Protein AF-A0A920SFT3-F1 (afdb_monomer_lite)

Secondary structure (DSSP, 8-state):
-EE--TTS-HHHHHHHHHHHHHHT--EEE-SSS-EEE-GGGHHHHHHHHHHHHHHH--SPP--TTHHHHHHHHHHHHHHHHHH-TT-HHHHHHHHHHHHHHHTSPPSTT--HHHHHHHHHHH--

Structure (mmCIF, N/CA/C/O backbone):
data_AF-A0A920SFT3-F1
#
_entry.id   AF-A0A920SFT3-F1
#
loop_
_atom_site.group_PDB
_atom_site.id
_atom_site.type_symbol
_atom_site.label_atom_id
_atom_site.label_alt_id
_atom_site.label_comp_id
_atom_site.label_asym_id
_atom_site.label_entity_id
_atom_site.label_seq_id
_atom_site.pdbx_PDB_ins_code
_atom_site.Cartn_x
_atom_site.Cartn_y
_atom_site.Cartn_z
_atom_site.occupancy
_atom_site.B_iso_or_equiv
_atom_site.auth_seq_id
_atom_site.auth_comp_id
_atom_site.auth_asym_id
_atom_site.auth_atom_id
_atom_site.pdbx_PDB_model_num
ATOM 1 N N . MET A 1 1 ? -17.797 4.069 11.453 1.00 92.50 1 MET A N 1
ATOM 2 C CA . MET A 1 1 ? -16.981 4.094 10.228 1.00 92.50 1 MET A CA 1
ATOM 3 C C . MET A 1 1 ? -16.847 2.663 9.748 1.00 92.50 1 MET A C 1
ATOM 5 O O . MET A 1 1 ? -16.928 1.772 10.589 1.00 92.50 1 MET A O 1
ATOM 9 N N . ALA A 1 2 ? -16.737 2.457 8.441 1.00 93.31 2 ALA A N 1
ATOM 10 C CA . ALA A 1 2 ? -16.520 1.146 7.841 1.00 93.31 2 ALA A CA 1
ATOM 11 C C . ALA A 1 2 ? -15.250 1.223 6.991 1.00 93.31 2 ALA A C 1
ATOM 13 O O . ALA A 1 2 ? -15.057 2.225 6.297 1.00 93.31 2 ALA A O 1
ATOM 14 N N . TYR A 1 3 ? -14.401 0.207 7.095 1.00 91.81 3 TYR A N 1
ATOM 15 C CA . TYR A 1 3 ? -13.179 0.067 6.314 1.00 91.81 3 TYR A CA 1
ATOM 16 C C . TYR A 1 3 ? -13.306 -1.162 5.426 1.00 91.81 3 TYR A C 1
ATOM 18 O O . TYR A 1 3 ? -13.554 -2.262 5.926 1.00 91.81 3 TYR A O 1
ATOM 26 N N . GLU A 1 4 ? -13.122 -0.950 4.128 1.00 89.94 4 GLU A N 1
ATOM 27 C CA . GLU A 1 4 ? -13.110 -2.015 3.134 1.00 89.94 4 GLU A CA 1
ATOM 28 C C . GLU A 1 4 ? -11.844 -2.857 3.330 1.00 89.94 4 GLU A C 1
ATOM 30 O O . GLU A 1 4 ? -10.720 -2.365 3.216 1.00 89.94 4 GLU A O 1
ATOM 35 N N . VAL A 1 5 ? -12.040 -4.121 3.705 1.00 85.19 5 VAL A N 1
ATOM 36 C CA . VAL A 1 5 ? -10.974 -5.113 3.948 1.00 85.19 5 VAL A CA 1
ATOM 37 C C . VAL A 1 5 ? -11.309 -6.455 3.286 1.00 85.19 5 VAL A C 1
ATOM 39 O O . VAL A 1 5 ? -10.806 -7.513 3.671 1.00 85.19 5 VAL A O 1
ATOM 42 N N . ASP A 1 6 ? -12.150 -6.405 2.255 1.00 71.94 6 ASP A N 1
ATOM 43 C CA . ASP A 1 6 ? -12.576 -7.518 1.400 1.00 71.94 6 ASP A CA 1
ATOM 44 C C . ASP A 1 6 ? -11.394 -8.246 0.733 1.00 71.94 6 ASP A C 1
ATOM 46 O O . ASP A 1 6 ? -11.448 -9.447 0.453 1.00 71.94 6 ASP A O 1
ATOM 50 N N . GLY A 1 7 ? -10.287 -7.533 0.538 1.00 72.81 7 GLY A N 1
ATOM 51 C CA . GLY A 1 7 ? -9.036 -8.086 0.058 1.00 72.81 7 GLY A CA 1
ATOM 52 C C . GLY A 1 7 ? -8.374 -9.045 1.044 1.00 72.81 7 GLY A C 1
ATOM 53 O O . GLY A 1 7 ? -7.663 -9.932 0.588 1.00 72.81 7 GLY A O 1
ATOM 54 N N . TRP A 1 8 ? -8.567 -8.916 2.357 1.00 85.56 8 TRP A N 1
ATOM 55 C CA . TRP A 1 8 ? -7.786 -9.652 3.355 1.00 85.56 8 TRP A CA 1
ATOM 56 C C . TRP A 1 8 ? -8.106 -11.147 3.403 1.00 85.56 8 TRP A C 1
ATOM 58 O O . TRP A 1 8 ? -9.245 -11.589 3.261 1.00 85.56 8 TRP A O 1
ATOM 68 N N . ALA A 1 9 ? -7.075 -11.956 3.638 1.00 85.00 9 ALA A N 1
ATOM 69 C CA . ALA A 1 9 ? -7.255 -13.369 3.923 1.00 85.00 9 ALA A CA 1
ATOM 70 C C . ALA A 1 9 ? -7.817 -13.558 5.347 1.00 85.00 9 ALA A C 1
ATOM 72 O O . ALA A 1 9 ? -7.692 -12.692 6.213 1.00 85.00 9 ALA A O 1
ATOM 73 N N . ALA A 1 10 ? -8.459 -14.700 5.605 1.00 86.12 10 ALA A N 1
ATOM 74 C CA . ALA A 1 10 ? -9.132 -14.945 6.885 1.00 86.12 10 ALA A CA 1
ATOM 75 C C . ALA A 1 10 ? -8.177 -14.892 8.097 1.00 86.12 10 ALA A C 1
ATOM 77 O O . ALA A 1 10 ? -8.575 -14.514 9.200 1.00 86.12 10 ALA A O 1
ATOM 78 N N . ASP A 1 11 ? -6.918 -15.272 7.899 1.00 89.19 11 ASP A N 1
ATOM 79 C CA . ASP A 1 11 ? -5.844 -15.176 8.883 1.00 89.19 11 ASP A CA 1
ATOM 80 C C . ASP A 1 11 ? -5.408 -13.729 9.143 1.00 89.19 11 ASP A C 1
ATOM 82 O O . ASP A 1 11 ? -5.188 -13.381 10.301 1.00 89.19 11 ASP A O 1
ATOM 86 N N . GLU A 1 12 ? -5.369 -12.865 8.125 1.00 89.19 12 GLU A N 1
ATOM 87 C CA . GLU A 1 12 ? -5.121 -11.425 8.301 1.00 89.19 12 GLU A CA 1
ATOM 88 C C . GLU A 1 12 ? -6.264 -10.740 9.057 1.00 89.19 12 GLU A C 1
ATOM 90 O O . GLU A 1 12 ? -6.005 -10.036 10.031 1.00 89.19 12 GLU A O 1
ATOM 95 N N . GLN A 1 13 ? -7.525 -11.008 8.690 1.00 91.56 13 GLN A N 1
ATOM 96 C CA . GLN A 1 13 ? -8.689 -10.488 9.426 1.00 91.56 13 GLN A CA 1
ATOM 97 C C . GLN A 1 13 ? -8.670 -10.934 10.891 1.00 91.56 13 GLN A C 1
ATOM 99 O O . GLN A 1 13 ? -8.921 -10.134 11.792 1.00 91.56 13 GLN A O 1
ATOM 104 N N . SER A 1 14 ? -8.315 -12.197 11.141 1.00 92.75 14 SER A N 1
ATOM 105 C CA . SER A 1 14 ? -8.178 -12.728 12.500 1.00 92.75 14 SER A CA 1
ATOM 106 C C . SER A 1 14 ? -7.034 -12.051 13.263 1.00 92.75 14 SER A C 1
ATOM 108 O O . SER A 1 14 ? -7.220 -11.631 14.403 1.00 92.75 14 SER A O 1
ATOM 110 N N . ALA A 1 15 ? -5.866 -11.887 12.637 1.00 93.31 15 ALA A N 1
ATOM 111 C CA . ALA A 1 15 ? -4.709 -11.244 13.256 1.00 93.31 15 ALA A CA 1
ATOM 112 C C . ALA A 1 15 ? -4.966 -9.764 13.579 1.00 93.31 15 ALA A C 1
ATOM 114 O O . ALA A 1 15 ? -4.561 -9.278 1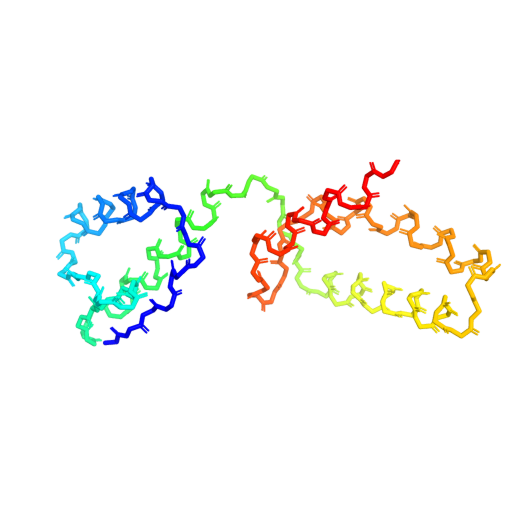4.639 1.00 93.31 15 ALA A O 1
ATOM 115 N N . PHE A 1 16 ? -5.665 -9.048 12.699 1.00 94.94 16 PHE A N 1
ATOM 116 C CA . PHE A 1 16 ? -6.040 -7.662 12.941 1.00 94.94 16 PHE A CA 1
ATOM 117 C C . PHE A 1 16 ? -7.137 -7.532 14.000 1.00 94.94 16 PHE A C 1
ATOM 119 O O . PHE A 1 16 ? -7.044 -6.679 14.882 1.00 94.94 16 PHE A O 1
ATOM 126 N N . SER A 1 17 ? -8.130 -8.424 13.988 1.00 95.38 17 SER A N 1
ATOM 127 C CA . SER A 1 17 ? -9.127 -8.533 15.058 1.00 95.38 17 SER A CA 1
ATOM 128 C C . SER A 1 17 ? -8.447 -8.710 16.421 1.00 95.38 17 SER A C 1
ATOM 130 O O . SER A 1 17 ? -8.739 -7.976 17.366 1.00 95.38 17 SER A O 1
ATOM 132 N N . ASP A 1 18 ? -7.475 -9.619 16.530 1.00 96.19 18 ASP A N 1
ATOM 133 C CA . ASP A 1 18 ? -6.701 -9.829 17.760 1.00 96.19 18 ASP A CA 1
ATOM 134 C C . ASP A 1 18 ? -5.923 -8.571 18.191 1.00 96.19 18 ASP A C 1
ATOM 136 O O . ASP A 1 18 ? -5.838 -8.257 19.387 1.00 96.19 18 ASP A O 1
ATOM 140 N N . LEU A 1 19 ? -5.380 -7.813 17.232 1.00 95.31 19 LEU A N 1
ATOM 141 C CA . LEU A 1 19 ? -4.743 -6.522 17.494 1.00 95.31 19 LEU A CA 1
ATOM 142 C C . LEU A 1 19 ? -5.744 -5.517 18.082 1.00 95.31 19 LEU A C 1
ATOM 144 O O . LEU A 1 19 ? -5.453 -4.926 19.124 1.00 95.31 19 LEU A O 1
ATOM 148 N N . LEU A 1 20 ? -6.919 -5.354 17.473 1.00 96.75 20 LEU A N 1
ATOM 149 C CA . LEU A 1 20 ? -7.957 -4.435 17.949 1.00 96.75 20 LEU A CA 1
ATOM 150 C C . LEU A 1 20 ? -8.496 -4.834 19.327 1.00 96.75 20 LEU A C 1
ATOM 152 O O . LEU A 1 20 ? -8.673 -3.969 20.188 1.00 96.75 20 LEU A O 1
ATOM 156 N N . VAL A 1 21 ? -8.671 -6.135 19.589 1.00 97.19 21 VAL A N 1
ATOM 157 C CA . VAL A 1 21 ? -9.020 -6.649 20.925 1.00 97.19 21 VAL A CA 1
ATOM 158 C C . VAL A 1 21 ? -7.974 -6.224 21.955 1.00 97.19 21 VAL A C 1
ATOM 160 O O . VAL A 1 21 ? -8.327 -5.728 23.025 1.00 97.19 21 VAL A O 1
ATOM 163 N N . ARG A 1 22 ? -6.681 -6.372 21.644 1.00 96.38 22 ARG A N 1
ATOM 164 C CA . ARG A 1 22 ? -5.586 -5.971 22.543 1.00 96.38 22 ARG A CA 1
ATOM 165 C C . ARG A 1 22 ? -5.536 -4.460 22.776 1.00 96.38 22 ARG A C 1
ATOM 167 O O . ARG A 1 22 ? -5.166 -4.036 23.868 1.00 96.38 22 ARG A O 1
ATOM 174 N N . LEU A 1 23 ? -5.903 -3.667 21.773 1.00 96.06 23 LEU A N 1
ATOM 175 C CA . LEU A 1 23 ? -6.014 -2.210 21.871 1.00 96.06 23 LEU A CA 1
ATOM 176 C C . LEU A 1 23 ? -7.306 -1.755 22.573 1.00 96.06 23 LEU A C 1
ATOM 178 O O . LEU A 1 23 ? -7.438 -0.579 22.901 1.00 96.06 23 LEU A O 1
ATOM 182 N N . GLY A 1 24 ? -8.237 -2.673 22.850 1.00 96.50 24 GLY A N 1
ATOM 183 C CA . GLY A 1 24 ? -9.516 -2.368 23.487 1.00 96.50 24 GLY A CA 1
ATOM 184 C C . GLY A 1 24 ? -10.505 -1.655 22.564 1.00 96.50 24 GLY A C 1
ATOM 185 O O . GLY A 1 24 ? -11.416 -0.996 23.061 1.00 96.50 24 GLY A O 1
ATOM 186 N N . VAL A 1 25 ? -10.332 -1.782 21.247 1.00 97.19 25 VAL A N 1
ATOM 187 C CA . VAL A 1 25 ? -11.153 -1.120 20.230 1.00 97.19 25 VAL A CA 1
ATOM 188 C C . VAL A 1 25 ? -12.370 -1.991 19.886 1.00 97.19 25 VAL A C 1
ATOM 190 O O . VAL A 1 25 ? -12.201 -3.102 19.368 1.00 97.19 25 VAL A O 1
ATOM 193 N N . PRO A 1 26 ? -13.607 -1.529 20.153 1.00 96.25 26 PRO A N 1
ATOM 194 C CA . PRO A 1 26 ? -14.816 -2.235 19.746 1.00 96.25 26 PRO A CA 1
ATOM 195 C C . PRO A 1 26 ? -14.953 -2.253 18.221 1.00 96.25 26 PRO A C 1
ATOM 197 O O . PRO A 1 26 ? -14.980 -1.197 17.588 1.00 96.25 26 PRO A O 1
ATOM 200 N N . HIS A 1 27 ? -15.100 -3.444 17.653 1.00 96.75 27 HIS A N 1
ATOM 201 C CA . HIS A 1 27 ? -15.221 -3.648 16.214 1.00 96.75 27 HIS A CA 1
ATOM 202 C C . HIS A 1 27 ? -16.096 -4.866 15.903 1.00 96.75 27 HIS A C 1
ATOM 204 O O . HIS A 1 27 ? -16.310 -5.724 16.764 1.00 96.75 27 HIS A O 1
ATOM 210 N N . GLU A 1 28 ? -16.579 -4.940 14.670 1.00 95.31 28 GLU A N 1
ATOM 211 C CA . GLU A 1 28 ? -17.205 -6.122 14.081 1.00 95.31 28 GLU A CA 1
ATOM 212 C C . GLU A 1 28 ? -16.918 -6.167 12.577 1.00 95.31 28 GLU A C 1
ATOM 214 O O . GLU A 1 28 ? -16.613 -5.137 11.982 1.00 95.31 28 GLU A O 1
ATOM 219 N N . PHE A 1 29 ? -17.015 -7.351 11.974 1.00 93.19 29 PHE A N 1
ATOM 220 C CA . PHE A 1 29 ? -17.083 -7.480 10.520 1.00 93.19 29 PHE A CA 1
ATOM 221 C C . PHE A 1 29 ? -18.546 -7.616 10.120 1.00 93.19 29 PHE A C 1
ATOM 223 O O . PHE A 1 29 ? -19.280 -8.405 10.728 1.00 93.19 29 PHE A O 1
ATOM 230 N N . ASP A 1 30 ? -18.982 -6.845 9.132 1.00 92.94 30 ASP A N 1
ATOM 231 C CA . ASP A 1 30 ? -20.348 -6.939 8.634 1.00 92.94 30 ASP A CA 1
ATOM 232 C C . ASP A 1 30 ? -20.534 -8.099 7.636 1.00 92.94 30 ASP A C 1
ATOM 234 O O . ASP A 1 30 ? -19.688 -8.981 7.483 1.00 92.94 30 ASP A O 1
ATOM 238 N N . ALA A 1 31 ? -21.702 -8.147 6.990 1.00 89.44 31 ALA A N 1
ATOM 239 C CA . ALA A 1 31 ? -22.030 -9.203 6.036 1.00 89.44 31 ALA A CA 1
ATOM 240 C C . ALA A 1 31 ? -21.265 -9.097 4.704 1.00 89.44 31 ALA A C 1
ATOM 242 O O . ALA A 1 31 ? -21.203 -10.092 3.978 1.00 89.44 31 ALA A O 1
ATOM 243 N N . GLU A 1 32 ? -20.734 -7.919 4.375 1.00 88.69 32 GLU A N 1
ATOM 244 C CA . GLU A 1 32 ? -19.920 -7.662 3.181 1.00 88.69 32 GLU A CA 1
ATOM 245 C C . GLU A 1 32 ? -18.434 -7.939 3.462 1.00 88.69 32 GLU A C 1
ATOM 247 O O . GLU A 1 32 ? -17.667 -8.182 2.533 1.00 88.69 32 GLU A O 1
ATOM 252 N N . GLY A 1 33 ? -18.068 -8.057 4.743 1.00 87.50 33 GLY A N 1
ATOM 253 C CA . GLY A 1 33 ? -16.707 -8.321 5.195 1.00 87.50 33 GLY A CA 1
ATOM 254 C C . GLY A 1 33 ? -15.954 -7.049 5.562 1.00 87.50 33 GLY A C 1
ATOM 255 O O . GLY A 1 33 ? -14.748 -7.122 5.788 1.00 87.50 33 GLY A O 1
ATOM 256 N N . ASP A 1 34 ? -16.647 -5.915 5.661 1.00 93.19 34 ASP A N 1
ATOM 257 C CA . ASP A 1 34 ? -16.055 -4.642 6.046 1.00 93.19 34 ASP A CA 1
ATOM 258 C C . ASP A 1 34 ? -15.871 -4.573 7.557 1.00 93.19 34 ASP A C 1
ATOM 260 O O . ASP A 1 34 ? -16.709 -5.031 8.343 1.00 93.19 34 ASP A O 1
ATOM 264 N N . LEU A 1 35 ? -14.775 -3.946 7.977 1.00 95.19 35 LEU A N 1
ATOM 265 C CA . LEU A 1 35 ? -14.505 -3.687 9.380 1.00 95.19 35 LEU A CA 1
ATOM 266 C C . LEU A 1 35 ? -15.304 -2.466 9.839 1.00 95.19 35 LEU A C 1
ATOM 268 O O . LEU A 1 35 ? -14.994 -1.324 9.491 1.00 95.19 35 LEU A O 1
ATOM 272 N N . VAL A 1 36 ? -16.297 -2.696 10.689 1.00 96.75 36 VAL A N 1
ATOM 273 C CA . VAL A 1 36 ? -17.150 -1.659 11.265 1.00 96.75 36 VAL A CA 1
ATOM 274 C C . VAL A 1 36 ? -16.666 -1.291 12.664 1.00 96.75 36 VAL A C 1
ATOM 276 O O . VAL A 1 36 ? -16.549 -2.127 13.560 1.00 96.75 36 VAL A O 1
ATOM 279 N N . VAL A 1 37 ? -16.424 0.004 12.868 1.00 97.31 37 VAL A N 1
ATOM 280 C CA . VAL A 1 37 ? -15.950 0.584 14.134 1.00 97.31 37 VAL A CA 1
ATOM 281 C C . VAL A 1 37 ? -16.758 1.823 14.506 1.00 97.31 37 VAL A C 1
ATOM 283 O O . VAL A 1 37 ? -17.450 2.444 13.684 1.00 97.31 37 VAL A O 1
ATOM 286 N N . ARG A 1 38 ? -16.664 2.244 15.766 1.00 97.19 38 ARG A N 1
ATOM 287 C CA . ARG A 1 38 ? -17.286 3.497 16.211 1.00 97.19 38 ARG A CA 1
ATOM 288 C C . ARG A 1 38 ? -16.494 4.682 15.670 1.00 97.19 38 ARG A C 1
ATOM 290 O O . ARG A 1 38 ? -15.275 4.654 15.644 1.00 97.19 38 ARG A O 1
ATOM 297 N N . ALA A 1 39 ? -17.187 5.767 15.329 1.00 95.75 39 ALA A N 1
ATOM 298 C CA . ALA A 1 39 ? -16.526 6.998 14.877 1.00 95.75 39 ALA A CA 1
ATOM 299 C C . ALA A 1 39 ? -15.570 7.598 15.928 1.00 95.75 39 ALA A C 1
ATOM 301 O O . ALA A 1 39 ? -14.611 8.266 15.579 1.00 95.75 39 ALA A O 1
ATOM 302 N N . ALA A 1 40 ? -15.805 7.343 17.219 1.00 96.44 40 ALA A N 1
ATOM 303 C CA . ALA A 1 40 ? -14.905 7.795 18.281 1.00 96.44 40 ALA A CA 1
ATOM 304 C C . ALA A 1 40 ? -13.559 7.047 18.309 1.00 96.44 40 ALA A C 1
ATOM 306 O O . ALA A 1 40 ? -12.616 7.549 18.909 1.00 96.44 40 ALA A O 1
ATOM 307 N N . ASP A 1 41 ? -13.490 5.868 17.686 1.00 97.25 41 ASP A N 1
ATOM 308 C CA . ASP A 1 41 ? -12.311 5.001 17.675 1.00 97.25 41 ASP A CA 1
ATOM 309 C C . ASP A 1 41 ? -11.561 5.066 16.325 1.00 97.25 41 ASP A C 1
ATOM 311 O O . ASP A 1 41 ? -10.587 4.346 16.135 1.00 97.25 41 ASP A O 1
ATOM 315 N N . GLU A 1 42 ? -11.995 5.933 15.400 1.00 95.31 42 GLU A N 1
ATOM 316 C CA . GLU A 1 42 ? -11.470 6.073 14.029 1.00 95.31 42 GLU A CA 1
ATOM 317 C C . GLU A 1 42 ? -9.947 6.264 14.002 1.00 95.31 42 GLU A C 1
ATOM 319 O O . GLU A 1 42 ? -9.238 5.443 13.433 1.00 95.31 42 GLU A O 1
ATOM 324 N N . GLU A 1 43 ? -9.430 7.260 14.722 1.00 95.25 43 GLU A N 1
ATOM 325 C CA . GLU A 1 43 ? -7.989 7.556 14.772 1.00 95.25 43 GLU A CA 1
ATOM 326 C C . GLU A 1 43 ? -7.158 6.369 15.299 1.00 95.25 43 GLU A C 1
ATOM 328 O O . GLU A 1 43 ? -6.056 6.099 14.821 1.00 95.25 43 GLU A O 1
ATOM 333 N N . ALA A 1 44 ? -7.688 5.623 16.274 1.00 95.50 44 ALA A N 1
ATOM 334 C CA . ALA A 1 44 ? -7.003 4.456 16.826 1.00 95.50 44 ALA A CA 1
ATOM 335 C C . ALA A 1 44 ? -6.984 3.279 15.839 1.00 95.50 44 ALA A C 1
ATOM 337 O O . ALA A 1 44 ? -6.013 2.523 15.805 1.00 95.50 44 ALA A O 1
ATOM 338 N N . VAL A 1 45 ? -8.050 3.121 15.053 1.00 96.25 45 VAL A N 1
ATOM 339 C CA . VAL A 1 45 ? -8.167 2.084 14.023 1.00 96.25 45 VAL A CA 1
ATOM 340 C C . VAL A 1 45 ? -7.269 2.404 12.839 1.00 96.25 45 VAL A C 1
ATOM 342 O O . VAL A 1 45 ? -6.558 1.512 12.393 1.00 96.25 45 VAL A O 1
ATOM 345 N N . GLU A 1 46 ? -7.227 3.655 12.383 1.00 93.62 46 GLU A N 1
ATOM 346 C CA . GLU A 1 46 ? -6.320 4.100 11.316 1.00 93.62 46 GLU A CA 1
ATOM 347 C C . GLU A 1 46 ? -4.860 3.869 11.702 1.00 93.62 46 GLU A C 1
ATOM 349 O O . GLU A 1 46 ? -4.121 3.217 10.970 1.00 93.62 46 GLU A O 1
ATOM 354 N N . ALA A 1 47 ? -4.462 4.276 12.910 1.00 92.25 47 ALA A N 1
ATOM 355 C CA . ALA A 1 47 ? -3.111 4.017 13.399 1.00 92.25 47 ALA A CA 1
ATOM 356 C C . ALA A 1 47 ? -2.799 2.512 13.516 1.00 92.25 47 ALA A C 1
ATOM 358 O O . ALA A 1 47 ? -1.655 2.092 13.321 1.00 92.25 47 ALA A O 1
ATOM 359 N N . ALA A 1 48 ? -3.796 1.688 13.859 1.00 94.06 48 ALA A N 1
ATOM 360 C CA . ALA A 1 48 ? -3.636 0.240 13.908 1.00 94.06 48 ALA A CA 1
ATOM 361 C C . ALA A 1 48 ? -3.494 -0.368 12.506 1.00 94.06 48 ALA A C 1
ATOM 363 O O . ALA A 1 48 ? -2.644 -1.242 12.337 1.00 94.06 48 ALA A O 1
ATOM 364 N N . LEU A 1 49 ? -4.289 0.087 11.530 1.00 90.88 49 LEU A N 1
ATOM 365 C CA . LEU A 1 49 ? -4.210 -0.326 10.125 1.00 90.88 49 LEU A CA 1
ATOM 366 C C . LEU A 1 49 ? -2.831 -0.000 9.556 1.00 90.88 49 LEU A C 1
ATOM 368 O O . LEU A 1 49 ? -2.133 -0.914 9.124 1.00 90.88 49 LEU A O 1
ATOM 372 N N . ASP A 1 50 ? -2.389 1.251 9.687 1.00 86.88 50 ASP A N 1
ATOM 373 C CA . ASP A 1 50 ? -1.071 1.694 9.225 1.00 86.88 50 ASP A CA 1
ATOM 374 C C . ASP A 1 50 ? 0.050 0.829 9.820 1.00 86.88 50 ASP A C 1
ATOM 376 O O . ASP A 1 50 ? 0.948 0.366 9.115 1.00 86.88 50 ASP A O 1
ATOM 380 N N . ALA A 1 51 ? 0.001 0.564 11.130 1.00 86.44 51 ALA A N 1
ATOM 381 C CA . ALA A 1 51 ? 1.004 -0.257 11.801 1.00 86.44 51 ALA A CA 1
ATOM 382 C C . ALA A 1 51 ? 0.962 -1.731 11.366 1.00 86.44 51 ALA A C 1
ATOM 384 O O . ALA A 1 51 ? 2.008 -2.382 11.296 1.00 86.44 51 ALA A O 1
ATOM 385 N N . PHE A 1 52 ? -0.230 -2.270 11.105 1.00 88.56 52 PHE A N 1
ATOM 386 C CA . PHE A 1 52 ? -0.417 -3.645 10.654 1.00 88.56 52 PHE A CA 1
ATOM 387 C C . PHE A 1 52 ? 0.109 -3.832 9.229 1.00 88.56 52 PHE A C 1
ATOM 389 O O . PHE A 1 52 ? 0.896 -4.747 8.985 1.00 88.56 52 PHE A O 1
ATOM 396 N N . GLU A 1 53 ? -0.230 -2.919 8.320 1.00 81.06 53 GLU A N 1
ATOM 397 C CA . GLU A 1 53 ? 0.244 -2.919 6.935 1.00 81.06 53 GLU A CA 1
ATOM 398 C C . GLU A 1 53 ? 1.756 -2.684 6.850 1.00 81.06 53 GLU A C 1
ATOM 400 O O . GLU A 1 53 ? 2.468 -3.421 6.163 1.00 81.06 53 GLU A O 1
ATOM 405 N N . ALA A 1 54 ? 2.287 -1.734 7.625 1.00 77.75 54 ALA A N 1
ATOM 406 C CA . ALA A 1 54 ? 3.726 -1.503 7.715 1.00 77.75 54 ALA A CA 1
ATOM 407 C C . ALA A 1 54 ? 4.489 -2.709 8.287 1.00 77.75 54 ALA A C 1
ATOM 409 O O . ALA A 1 54 ? 5.674 -2.869 7.996 1.00 77.75 54 ALA A O 1
ATOM 410 N N . GLY A 1 55 ? 3.847 -3.545 9.107 1.00 78.81 55 GLY A N 1
ATOM 411 C CA . GLY A 1 55 ? 4.422 -4.791 9.617 1.00 78.81 55 GLY A CA 1
ATOM 412 C C . GLY A 1 55 ? 4.345 -5.966 8.636 1.00 78.81 55 GLY A C 1
ATOM 413 O O . GLY A 1 55 ? 5.077 -6.937 8.811 1.00 78.81 55 GLY A O 1
ATOM 414 N N . ALA A 1 56 ? 3.475 -5.894 7.625 1.00 78.75 56 ALA A N 1
ATOM 415 C CA . ALA A 1 56 ? 3.267 -6.961 6.647 1.00 78.75 56 ALA A CA 1
ATOM 416 C C . ALA A 1 56 ? 4.234 -6.889 5.449 1.00 78.75 56 ALA A C 1
ATOM 418 O O . ALA A 1 56 ? 4.477 -7.904 4.796 1.00 78.75 56 ALA A O 1
ATOM 419 N N . ASP A 1 57 ? 4.798 -5.711 5.158 1.00 83.38 57 ASP A N 1
ATOM 420 C CA . ASP A 1 57 ? 5.700 -5.494 4.023 1.00 83.38 57 ASP A CA 1
ATOM 421 C C . ASP A 1 57 ? 7.100 -5.046 4.468 1.00 83.38 57 ASP A C 1
ATOM 423 O O . ASP A 1 57 ? 7.330 -3.882 4.779 1.00 83.38 57 ASP A O 1
ATOM 427 N N . ASP A 1 58 ? 8.085 -5.943 4.443 1.00 85.69 58 ASP A N 1
ATOM 428 C CA . ASP A 1 58 ? 9.468 -5.637 4.849 1.00 85.69 58 ASP A CA 1
ATOM 429 C C . ASP A 1 58 ? 10.250 -4.760 3.847 1.00 85.69 58 ASP A C 1
ATOM 431 O O . ASP A 1 58 ? 11.420 -4.432 4.078 1.00 85.69 58 ASP A O 1
ATOM 435 N N . ARG A 1 59 ? 9.660 -4.390 2.702 1.00 89.50 59 ARG A N 1
ATOM 436 C CA . ARG A 1 59 ? 10.334 -3.536 1.715 1.00 89.50 59 ARG A CA 1
ATOM 437 C C . ARG A 1 59 ? 10.556 -2.118 2.262 1.00 89.50 59 ARG A C 1
ATOM 439 O O . ARG A 1 59 ? 9.772 -1.648 3.081 1.00 89.50 59 ARG A O 1
ATOM 446 N N . PRO A 1 60 ? 11.596 -1.402 1.800 1.00 90.19 60 PRO A N 1
ATOM 447 C CA . PRO A 1 60 ? 11.768 0.017 2.099 1.00 90.19 60 PRO A CA 1
ATOM 448 C C . PRO A 1 60 ? 10.693 0.882 1.426 1.00 90.19 60 PRO A C 1
ATOM 450 O O . PRO A 1 60 ? 10.190 0.549 0.352 1.00 90.19 60 PRO A O 1
ATOM 453 N N . GLU A 1 61 ? 10.375 2.025 2.026 1.00 87.81 61 GLU A N 1
ATOM 454 C CA . GLU A 1 61 ? 9.501 3.043 1.431 1.00 87.81 61 GLU A CA 1
ATOM 455 C C . GLU A 1 61 ? 10.269 3.924 0.438 1.00 87.81 61 GLU A C 1
ATOM 457 O O . GLU A 1 61 ? 11.471 4.150 0.581 1.00 87.81 61 GLU A O 1
ATOM 462 N N . LEU A 1 62 ? 9.572 4.433 -0.581 1.00 87.88 62 LEU A N 1
ATOM 463 C CA . LEU A 1 62 ? 10.100 5.495 -1.440 1.00 87.88 62 LEU A CA 1
ATOM 464 C C . LEU A 1 62 ? 9.755 6.846 -0.818 1.00 87.88 62 LEU A C 1
ATOM 466 O O . LEU A 1 62 ? 8.584 7.214 -0.734 1.00 87.88 62 LEU A O 1
ATOM 470 N N . GLU A 1 63 ? 10.771 7.598 -0.409 1.00 79.81 63 GLU A N 1
ATOM 471 C CA . GLU A 1 63 ? 10.580 8.869 0.285 1.00 79.81 63 GLU A CA 1
ATOM 472 C C . GLU A 1 63 ? 10.467 10.067 -0.674 1.00 79.81 63 GLU A C 1
ATOM 474 O O . GLU A 1 63 ? 11.090 10.139 -1.737 1.00 79.81 63 GLU A O 1
ATOM 479 N N . GLY A 1 64 ? 9.689 11.070 -0.260 1.00 77.56 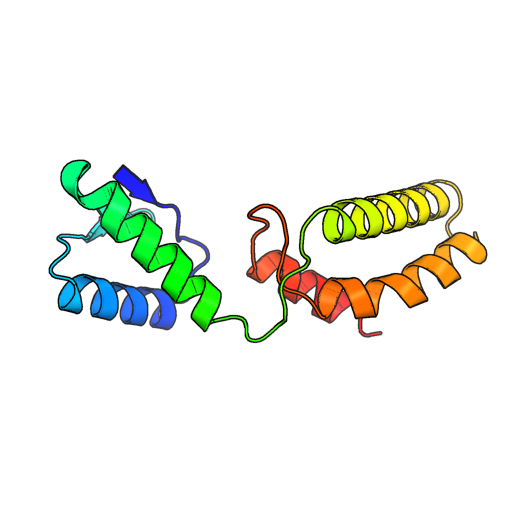64 GLY A N 1
ATOM 480 C CA . GLY A 1 64 ? 9.679 12.395 -0.876 1.00 77.56 64 GLY A CA 1
ATOM 481 C C . GLY A 1 64 ? 9.384 12.398 -2.381 1.00 77.56 64 GLY A C 1
ATOM 482 O O . GLY A 1 64 ? 8.344 11.927 -2.840 1.00 77.56 64 GLY A O 1
ATOM 483 N N . LEU A 1 65 ? 10.275 13.018 -3.160 1.00 86.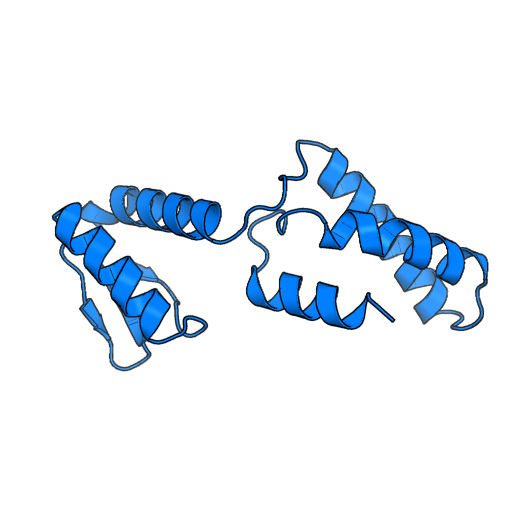25 65 LEU A N 1
ATOM 484 C CA . LEU A 1 65 ? 10.109 13.156 -4.611 1.00 86.25 65 LEU A CA 1
ATOM 485 C C . LEU A 1 65 ? 10.571 11.919 -5.392 1.00 86.25 65 LEU A C 1
ATOM 487 O O . LEU A 1 65 ? 10.277 11.835 -6.587 1.00 86.25 65 LEU A O 1
ATOM 491 N N . ASP A 1 66 ? 11.235 10.958 -4.748 1.00 88.88 66 ASP A N 1
ATOM 492 C CA . ASP A 1 66 ? 11.805 9.794 -5.430 1.00 88.88 66 ASP A CA 1
ATOM 493 C C . ASP A 1 66 ? 10.701 8.881 -5.973 1.00 88.88 66 ASP A C 1
ATOM 495 O O . ASP A 1 66 ? 10.779 8.437 -7.120 1.00 88.88 66 ASP A O 1
ATOM 499 N N . ALA A 1 67 ? 9.610 8.704 -5.218 1.00 90.12 67 ALA A N 1
ATOM 500 C CA . ALA A 1 67 ? 8.419 7.992 -5.684 1.00 90.12 67 ALA A CA 1
ATOM 501 C C . ALA A 1 67 ? 7.826 8.635 -6.951 1.00 90.12 67 ALA A C 1
ATOM 503 O O . ALA A 1 67 ? 7.534 7.949 -7.933 1.00 90.12 67 ALA A O 1
ATOM 504 N N . ASN A 1 68 ? 7.694 9.966 -6.957 1.00 91.56 68 ASN A N 1
ATOM 505 C CA . ASN A 1 68 ? 7.156 10.709 -8.098 1.00 91.56 68 ASN A CA 1
ATOM 506 C C . ASN A 1 68 ? 8.055 10.596 -9.330 1.00 91.56 68 ASN A C 1
ATOM 508 O O . ASN A 1 68 ? 7.559 10.371 -10.436 1.00 91.56 68 ASN A O 1
ATOM 512 N N . GLY A 1 69 ? 9.368 10.748 -9.146 1.00 93.75 69 GLY A N 1
ATOM 513 C CA . GLY A 1 69 ? 10.345 10.599 -10.219 1.00 93.75 69 GLY A CA 1
ATOM 514 C C . GLY A 1 69 ? 10.294 9.200 -10.824 1.00 93.75 69 GLY A C 1
ATOM 515 O O . GLY A 1 69 ? 10.163 9.057 -12.038 1.00 93.75 69 GLY A O 1
ATOM 516 N N . LEU A 1 70 ? 10.302 8.169 -9.977 1.00 93.69 70 LEU A N 1
ATOM 517 C CA . LEU A 1 70 ? 10.258 6.779 -10.411 1.00 93.69 70 LEU A CA 1
ATOM 518 C C . LEU A 1 70 ? 8.977 6.455 -11.192 1.00 93.69 70 LEU A C 1
ATOM 520 O O . LEU A 1 70 ? 9.055 5.917 -12.296 1.00 93.69 70 LEU A O 1
ATOM 524 N N . LEU A 1 71 ? 7.803 6.819 -10.667 1.00 92.81 71 LEU A N 1
ATOM 525 C CA . LEU A 1 71 ? 6.528 6.573 -11.349 1.00 92.81 71 LEU A CA 1
ATOM 526 C C . LEU A 1 71 ? 6.394 7.365 -12.653 1.00 92.81 71 LEU A C 1
ATOM 528 O O . LEU A 1 71 ? 5.847 6.845 -13.625 1.00 92.81 71 LEU A O 1
ATOM 532 N N . SER A 1 72 ? 6.917 8.593 -12.706 1.00 95.38 72 SER A N 1
ATOM 533 C CA . SER A 1 72 ? 6.925 9.397 -13.935 1.00 95.38 72 SER A CA 1
ATOM 534 C C . SER A 1 72 ? 7.758 8.729 -15.028 1.00 95.38 72 SER A C 1
ATOM 536 O O . SER A 1 72 ? 7.330 8.640 -16.178 1.00 95.38 72 SER A O 1
ATOM 538 N N . GLU A 1 73 ? 8.923 8.197 -14.665 1.00 96.69 73 GLU A N 1
ATOM 539 C CA . GLU A 1 73 ? 9.801 7.475 -15.583 1.00 96.69 73 GLU A CA 1
ATOM 540 C C . GLU A 1 73 ? 9.167 6.164 -16.075 1.00 96.69 73 GLU A C 1
ATOM 542 O O . GLU A 1 73 ? 9.202 5.872 -17.275 1.00 96.69 73 GLU A O 1
ATOM 547 N N . VAL A 1 74 ? 8.515 5.409 -15.181 1.00 94.62 74 VAL A N 1
ATOM 548 C CA . VAL A 1 74 ? 7.745 4.206 -15.543 1.00 94.62 74 VAL A CA 1
ATOM 549 C C . VAL A 1 74 ? 6.613 4.566 -16.506 1.00 94.62 74 VAL A C 1
ATOM 551 O O . VAL A 1 74 ? 6.443 3.903 -17.529 1.00 94.62 74 VAL A O 1
ATOM 554 N N . PHE A 1 75 ? 5.867 5.639 -16.230 1.00 95.62 75 PHE A N 1
ATOM 555 C CA . PHE A 1 75 ? 4.790 6.108 -17.098 1.00 95.62 75 PHE A CA 1
ATOM 556 C C . PHE A 1 75 ? 5.297 6.447 -18.503 1.00 95.62 75 PHE A C 1
ATOM 558 O O . PHE A 1 75 ? 4.716 5.993 -19.488 1.00 95.62 75 PHE A O 1
ATOM 565 N N . VAL A 1 76 ? 6.396 7.199 -18.613 1.00 97.94 76 VAL A N 1
ATOM 566 C CA . VAL A 1 76 ? 6.990 7.561 -19.909 1.00 97.94 76 VAL A CA 1
ATOM 567 C C . VAL A 1 76 ? 7.437 6.316 -20.675 1.00 97.94 76 VAL A C 1
ATOM 569 O O . VAL A 1 76 ? 7.144 6.198 -21.866 1.00 97.94 76 VAL A O 1
ATOM 572 N N . ALA A 1 77 ? 8.101 5.364 -20.016 1.00 97.06 77 ALA A N 1
ATOM 573 C CA . ALA A 1 77 ? 8.520 4.116 -20.650 1.00 97.06 77 ALA A CA 1
ATOM 574 C C . ALA A 1 77 ? 7.314 3.297 -21.152 1.00 97.06 77 ALA A C 1
ATOM 576 O O . ALA A 1 77 ? 7.289 2.885 -22.315 1.00 97.06 77 ALA A O 1
ATOM 577 N N . CYS A 1 78 ? 6.268 3.151 -20.334 1.00 96.06 78 CYS A N 1
ATOM 578 C CA . CYS A 1 78 ? 5.011 2.507 -20.723 1.00 96.06 78 CYS A CA 1
ATOM 579 C C . CYS A 1 78 ? 4.319 3.225 -21.892 1.00 96.06 78 CYS A C 1
ATOM 581 O O . CYS A 1 78 ? 3.845 2.574 -22.822 1.00 96.06 78 CYS A O 1
ATOM 583 N N . ASP A 1 79 ? 4.267 4.558 -21.890 1.00 98.06 79 ASP A N 1
ATOM 584 C CA . ASP A 1 79 ? 3.624 5.346 -22.947 1.00 98.06 79 ASP A CA 1
ATOM 585 C C . ASP A 1 79 ? 4.378 5.249 -24.286 1.00 98.06 79 ASP A C 1
ATOM 587 O O . ASP A 1 79 ? 3.762 5.293 -25.356 1.00 98.06 79 ASP A O 1
ATOM 591 N N . ARG A 1 80 ? 5.701 5.046 -24.256 1.00 97.56 80 ARG A N 1
ATOM 592 C CA . ARG A 1 80 ? 6.486 4.687 -25.448 1.00 97.56 80 ARG A CA 1
ATOM 593 C C . ARG A 1 80 ? 6.117 3.302 -25.961 1.00 97.56 80 ARG A C 1
ATOM 595 O O . ARG A 1 80 ? 5.739 3.198 -27.124 1.00 97.56 80 ARG A O 1
ATOM 602 N N . LEU A 1 81 ? 6.123 2.279 -25.103 1.00 96.81 81 LEU A N 1
ATOM 603 C CA . LEU A 1 81 ? 5.769 0.905 -25.496 1.00 96.81 81 LEU A CA 1
ATOM 604 C C . LEU A 1 81 ? 4.329 0.771 -25.990 1.00 96.81 81 LEU A C 1
ATOM 606 O O . LEU A 1 81 ? 4.041 -0.004 -26.899 1.00 96.81 81 LEU A O 1
ATOM 610 N N . ARG A 1 82 ? 3.417 1.566 -25.429 1.00 97.19 82 ARG A N 1
ATOM 611 C CA . ARG A 1 82 ? 2.033 1.659 -25.892 1.00 97.19 82 ARG A CA 1
ATOM 612 C C . ARG A 1 82 ? 1.944 2.185 -27.327 1.00 97.19 82 ARG A C 1
ATOM 614 O O . ARG A 1 82 ? 1.039 1.784 -28.055 1.00 97.19 82 ARG A O 1
ATOM 621 N N . ARG A 1 83 ? 2.832 3.103 -27.732 1.00 97.38 83 ARG A N 1
ATOM 622 C CA . ARG A 1 83 ? 2.896 3.628 -29.110 1.00 97.38 83 ARG A CA 1
ATOM 623 C C . ARG A 1 83 ? 3.676 2.712 -30.046 1.00 97.38 83 ARG A C 1
ATOM 625 O O . ARG A 1 83 ? 3.271 2.555 -31.194 1.00 97.38 83 ARG A O 1
ATOM 632 N N . ASP A 1 84 ? 4.762 2.123 -29.562 1.00 97.75 84 ASP A N 1
ATOM 633 C CA . ASP A 1 84 ? 5.576 1.151 -30.280 1.00 97.75 84 ASP A CA 1
ATOM 634 C C . ASP A 1 84 ? 6.110 0.082 -29.321 1.00 97.75 84 ASP A C 1
ATOM 636 O O . ASP A 1 84 ? 7.054 0.303 -28.564 1.00 97.75 84 ASP A O 1
ATOM 640 N N . ALA A 1 85 ? 5.537 -1.119 -29.408 1.00 96.06 85 ALA A N 1
ATOM 641 C CA . ALA A 1 85 ? 5.918 -2.249 -28.566 1.00 96.06 85 ALA A CA 1
ATOM 642 C C . ALA A 1 85 ? 7.362 -2.740 -28.798 1.00 96.06 85 ALA A C 1
ATOM 644 O O . ALA A 1 85 ? 7.851 -3.558 -28.022 1.00 96.06 85 ALA A O 1
ATOM 645 N N . ARG A 1 86 ? 8.039 -2.290 -29.866 1.00 96.94 86 ARG A N 1
ATOM 646 C CA . ARG A 1 86 ? 9.445 -2.609 -30.164 1.00 96.94 86 ARG A CA 1
ATOM 647 C C . ARG A 1 86 ? 10.405 -1.460 -29.847 1.00 96.94 86 ARG A C 1
ATOM 649 O O . ARG A 1 86 ? 11.578 -1.556 -30.207 1.00 96.94 86 ARG A O 1
ATOM 656 N N . ASP A 1 87 ? 9.947 -0.401 -29.178 1.00 98.12 87 ASP A N 1
ATOM 657 C CA . ASP A 1 87 ? 10.816 0.693 -28.746 1.00 98.12 87 ASP A CA 1
ATOM 658 C C . ASP A 1 87 ? 11.852 0.175 -27.731 1.00 98.12 87 ASP A C 1
ATOM 660 O O . ASP A 1 87 ? 11.557 -0.032 -26.553 1.00 98.12 87 ASP A O 1
ATOM 664 N N . LEU A 1 88 ? 13.085 -0.034 -28.205 1.00 97.00 88 LEU A N 1
ATOM 665 C CA . LEU A 1 88 ? 14.165 -0.630 -27.415 1.00 97.00 88 LEU A CA 1
ATOM 666 C C . LEU A 1 88 ? 14.505 0.182 -26.165 1.00 97.00 88 LEU A C 1
ATOM 668 O O . LEU A 1 88 ? 14.783 -0.403 -25.126 1.00 97.00 88 LEU A O 1
ATOM 672 N N . ALA A 1 89 ? 14.445 1.512 -26.241 1.00 96.75 89 ALA A N 1
ATOM 673 C CA . ALA A 1 89 ? 14.763 2.353 -25.095 1.00 96.75 89 ALA A CA 1
ATOM 674 C C . ALA A 1 89 ? 13.607 2.396 -24.081 1.00 96.75 89 ALA A C 1
ATOM 676 O O . ALA A 1 89 ? 13.851 2.590 -22.896 1.00 96.75 89 ALA A O 1
ATOM 677 N N . GLY A 1 90 ? 12.357 2.191 -24.510 1.00 96.69 90 GLY A N 1
ATOM 678 C CA . GLY A 1 90 ? 11.237 1.925 -23.605 1.00 96.69 90 GLY A CA 1
ATOM 679 C C . GLY A 1 90 ? 11.394 0.588 -22.874 1.00 96.69 90 GLY A C 1
ATOM 680 O O . GLY A 1 90 ? 11.191 0.533 -21.664 1.00 96.69 90 GLY A O 1
ATOM 681 N N . ILE A 1 91 ? 11.808 -0.465 -23.592 1.00 96.00 91 ILE A N 1
ATOM 682 C CA . ILE A 1 91 ? 12.051 -1.806 -23.030 1.00 96.00 91 ILE A CA 1
ATOM 683 C C . ILE A 1 91 ? 13.200 -1.770 -22.017 1.00 96.00 91 ILE A C 1
ATOM 685 O O . ILE A 1 91 ? 13.028 -2.224 -20.887 1.00 96.00 91 ILE A O 1
ATOM 689 N N . GLU A 1 92 ? 14.354 -1.221 -22.402 1.00 96.25 92 GLU A N 1
ATOM 690 C CA . GLU A 1 92 ? 15.532 -1.086 -21.535 1.00 96.25 92 GLU A CA 1
ATOM 691 C C . GLU A 1 92 ? 15.179 -0.303 -20.270 1.00 96.25 92 GLU A C 1
ATOM 693 O O . GLU A 1 92 ? 15.394 -0.783 -19.159 1.00 96.25 92 GLU A O 1
ATOM 698 N N . ARG A 1 93 ? 14.502 0.844 -20.424 1.00 96.25 93 ARG A N 1
ATOM 699 C CA . ARG A 1 93 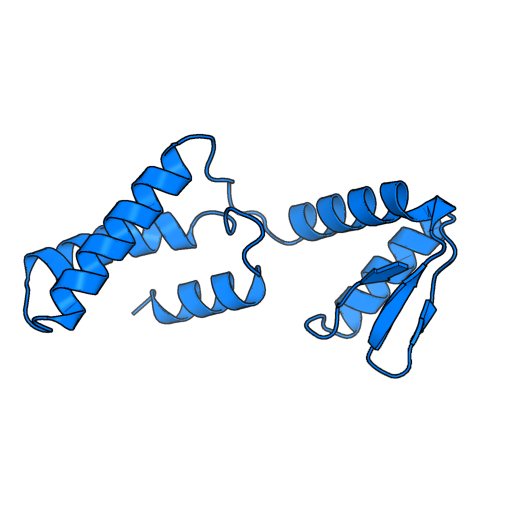? 14.124 1.669 -19.278 1.00 96.25 93 ARG A CA 1
ATOM 700 C C . ARG A 1 93 ? 13.188 0.941 -18.316 1.00 96.25 93 ARG A C 1
ATOM 702 O O . ARG A 1 93 ? 13.400 1.009 -17.112 1.00 96.25 93 ARG A O 1
ATOM 709 N N . LEU A 1 94 ? 12.173 0.232 -18.812 1.00 93.44 94 LEU A N 1
ATOM 710 C CA . LEU A 1 94 ? 11.292 -0.567 -17.951 1.00 93.44 94 LEU A CA 1
ATOM 711 C C . LEU A 1 94 ? 12.026 -1.723 -17.269 1.00 93.44 94 LEU A C 1
ATOM 713 O O . LEU A 1 94 ? 11.721 -2.025 -16.119 1.00 93.44 94 LEU A O 1
ATOM 717 N N . THR A 1 95 ? 13.002 -2.326 -17.946 1.00 93.56 95 THR A N 1
ATOM 718 C CA . THR A 1 95 ? 13.830 -3.405 -17.388 1.00 93.56 95 THR A CA 1
ATOM 719 C C . THR A 1 95 ? 14.672 -2.906 -16.212 1.00 93.56 95 THR A C 1
ATOM 721 O O . THR A 1 95 ? 14.788 -3.605 -15.210 1.00 93.56 95 THR A O 1
ATOM 724 N N . ASP A 1 96 ? 15.185 -1.675 -16.285 1.00 94.56 96 ASP A N 1
ATOM 725 C CA . ASP A 1 96 ? 15.934 -1.047 -15.190 1.00 94.56 96 ASP A CA 1
ATOM 726 C C . ASP A 1 96 ? 15.032 -0.597 -14.033 1.00 94.56 96 ASP A C 1
ATOM 728 O O . ASP A 1 96 ? 15.393 -0.716 -12.861 1.00 94.56 96 ASP A O 1
ATOM 732 N N . LEU A 1 97 ? 13.859 -0.043 -14.349 1.00 94.56 97 LEU A N 1
ATOM 733 C CA . LEU A 1 97 ? 12.967 0.553 -13.354 1.00 94.56 97 LEU A CA 1
ATOM 734 C C . LEU A 1 97 ? 12.153 -0.482 -12.583 1.00 94.56 97 LEU A C 1
ATOM 736 O O . LEU A 1 97 ? 11.901 -0.287 -11.395 1.00 94.56 97 LEU A O 1
ATOM 740 N N . ALA A 1 98 ? 11.724 -1.566 -13.233 1.00 92.38 98 ALA A N 1
ATOM 741 C CA . ALA A 1 98 ? 10.817 -2.529 -12.621 1.00 92.38 98 ALA A CA 1
ATOM 742 C C . ALA A 1 98 ? 11.389 -3.176 -11.343 1.00 92.38 98 ALA A C 1
ATOM 744 O O . ALA A 1 98 ? 10.667 -3.188 -10.346 1.00 92.38 98 ALA A O 1
ATOM 745 N N . PRO A 1 99 ? 12.661 -3.627 -11.285 1.00 91.44 99 PRO A N 1
ATOM 746 C CA . PRO A 1 99 ? 13.249 -4.161 -10.056 1.00 91.44 99 PRO A CA 1
ATOM 747 C C . PRO A 1 99 ? 13.294 -3.140 -8.916 1.00 91.44 99 PRO A C 1
ATOM 749 O O . PRO A 1 99 ? 13.052 -3.496 -7.764 1.00 91.44 99 PRO A O 1
ATOM 752 N N . VAL A 1 100 ? 13.575 -1.872 -9.235 1.00 92.38 100 VAL A N 1
ATOM 753 C CA . VAL A 1 100 ? 13.594 -0.785 -8.247 1.00 92.38 100 VAL A CA 1
ATOM 754 C C . VAL A 1 100 ? 12.186 -0.547 -7.713 1.00 92.38 100 VAL A C 1
ATOM 756 O O . VAL A 1 100 ? 11.991 -0.529 -6.503 1.00 92.38 100 VAL A O 1
ATOM 759 N N . LEU A 1 101 ? 11.200 -0.435 -8.603 1.00 91.38 101 LEU A N 1
ATOM 760 C CA . LEU A 1 101 ? 9.800 -0.201 -8.258 1.00 91.38 101 LEU A CA 1
ATOM 761 C C . LEU A 1 101 ? 9.256 -1.283 -7.317 1.00 91.38 101 LEU A C 1
ATOM 763 O O . LEU A 1 101 ? 8.751 -0.981 -6.243 1.00 91.38 101 LEU A O 1
ATOM 767 N N . VAL A 1 102 ? 9.407 -2.553 -7.691 1.00 90.75 102 VAL A N 1
ATOM 768 C CA . VAL A 1 102 ? 8.807 -3.685 -6.961 1.00 90.75 102 VAL A CA 1
ATOM 769 C C . VAL A 1 102 ? 9.584 -4.043 -5.692 1.00 90.75 102 VAL A C 1
ATOM 771 O O . VAL A 1 102 ? 9.071 -4.765 -4.833 1.00 90.75 102 VAL A O 1
ATOM 774 N N . GLY A 1 103 ? 10.822 -3.551 -5.586 1.00 91.62 103 GLY A N 1
ATOM 775 C CA . GLY A 1 103 ? 11.679 -3.670 -4.413 1.00 91.62 103 GLY A CA 1
ATOM 776 C C . GLY A 1 103 ? 11.315 -2.718 -3.275 1.00 91.62 103 GLY A C 1
ATOM 777 O O . GLY A 1 103 ? 11.834 -2.905 -2.182 1.00 91.62 103 GLY A O 1
ATOM 778 N N . HIS A 1 104 ? 10.424 -1.752 -3.505 1.00 92.75 104 HIS A N 1
ATOM 779 C CA . HIS A 1 104 ? 9.922 -0.833 -2.484 1.00 92.75 104 HIS A CA 1
ATOM 780 C C . HIS A 1 104 ? 8.443 -1.095 -2.175 1.00 92.75 104 HIS A C 1
ATOM 782 O O . HIS A 1 104 ? 7.736 -1.730 -2.968 1.00 92.75 104 HIS A O 1
ATOM 788 N N . ARG A 1 105 ? 7.976 -0.593 -1.026 1.00 90.31 105 ARG A N 1
ATOM 789 C CA . ARG A 1 105 ? 6.551 -0.559 -0.671 1.00 90.31 105 ARG A CA 1
ATOM 790 C C . ARG A 1 105 ? 5.751 0.252 -1.697 1.00 90.31 105 ARG A C 1
ATOM 792 O O . ARG A 1 105 ? 6.308 1.166 -2.317 1.00 90.31 105 ARG A O 1
ATOM 799 N N . PRO A 1 106 ? 4.456 -0.052 -1.879 1.00 88.38 106 PRO A N 1
ATOM 800 C CA . PRO A 1 106 ? 3.581 0.769 -2.708 1.00 88.38 106 PRO A CA 1
ATOM 801 C C . PRO A 1 106 ? 3.527 2.222 -2.196 1.00 88.38 106 PRO A C 1
ATOM 803 O O . PRO A 1 106 ? 3.253 2.448 -1.019 1.00 88.38 106 PRO A O 1
ATOM 806 N N . PRO A 1 107 ? 3.760 3.233 -3.051 1.00 87.81 107 PRO A N 1
ATOM 807 C CA . PRO A 1 107 ? 3.592 4.629 -2.661 1.00 87.81 107 PRO A CA 1
ATOM 808 C C . PRO A 1 107 ? 2.115 5.067 -2.729 1.00 87.81 107 PRO A C 1
ATOM 810 O O . PRO A 1 107 ? 1.306 4.454 -3.419 1.00 87.81 107 PRO A O 1
ATOM 813 N N . PHE A 1 108 ? 1.776 6.187 -2.078 1.00 84.81 108 PHE A N 1
ATOM 814 C CA . PHE A 1 108 ? 0.490 6.902 -2.225 1.00 84.81 108 PHE A CA 1
ATOM 815 C C . PHE A 1 108 ? -0.780 6.099 -1.888 1.00 84.81 108 PHE A C 1
ATOM 817 O O . PHE A 1 108 ? -1.827 6.338 -2.490 1.00 84.81 108 PHE A O 1
ATOM 824 N N . GLY A 1 109 ? -0.699 5.154 -0.948 1.00 77.00 109 GLY A N 1
ATOM 825 C CA . GLY A 1 109 ? -1.849 4.326 -0.563 1.00 77.00 109 GLY A CA 1
ATOM 826 C C . GLY A 1 109 ? -2.289 3.352 -1.660 1.00 77.00 109 GLY A C 1
ATOM 827 O O . GLY A 1 109 ? -3.444 2.942 -1.705 1.00 77.00 109 GLY A O 1
ATOM 828 N N . ILE A 1 110 ? -1.390 3.015 -2.591 1.00 84.56 110 ILE A N 1
ATOM 829 C CA . ILE A 1 110 ? -1.630 1.942 -3.553 1.00 84.56 110 ILE A CA 1
ATOM 830 C C . ILE A 1 110 ? -1.764 0.614 -2.795 1.00 84.56 110 ILE A C 1
ATOM 832 O O . ILE A 1 110 ? -0.934 0.295 -1.949 1.00 84.56 110 ILE A O 1
ATOM 836 N N . ASP A 1 111 ? -2.767 -0.187 -3.160 1.00 82.81 111 ASP A N 1
ATOM 8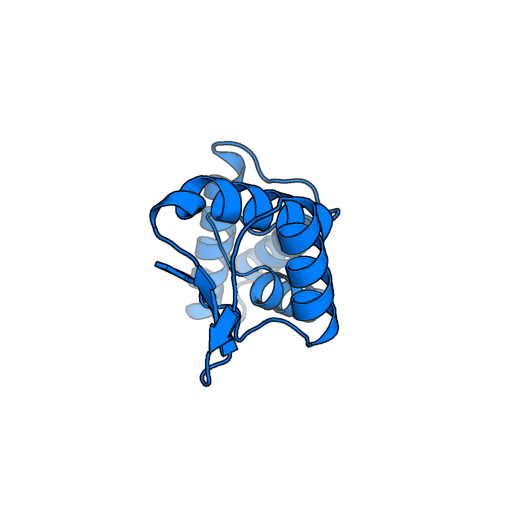37 C CA . ASP A 1 111 ? -2.986 -1.512 -2.576 1.00 82.81 111 ASP A CA 1
ATOM 838 C C . ASP A 1 111 ? -1.738 -2.414 -2.690 1.00 82.81 111 ASP A C 1
ATOM 840 O O . ASP A 1 111 ? -1.197 -2.661 -3.780 1.00 82.81 111 ASP A O 1
ATOM 844 N N . GLY A 1 112 ? -1.291 -2.937 -1.546 1.00 81.88 112 GLY A N 1
ATOM 845 C CA . GLY A 1 112 ? -0.095 -3.770 -1.439 1.00 81.88 112 GLY A CA 1
ATOM 846 C C . GLY A 1 112 ? -0.210 -5.107 -2.166 1.00 81.88 112 GLY A C 1
ATOM 847 O O . GLY A 1 112 ? 0.799 -5.627 -2.661 1.00 81.88 112 GLY A O 1
ATOM 848 N N . ARG A 1 113 ? -1.421 -5.653 -2.315 1.00 79.81 113 ARG A N 1
ATOM 849 C CA . ARG A 1 113 ? -1.647 -6.917 -3.033 1.00 79.81 113 ARG A CA 1
ATOM 850 C C . ARG A 1 113 ? -1.491 -6.736 -4.532 1.00 79.81 113 ARG A C 1
ATOM 852 O O . ARG A 1 113 ? -0.731 -7.474 -5.163 1.00 79.81 113 ARG A O 1
ATOM 859 N N . MET A 1 114 ? -2.132 -5.719 -5.098 1.00 85.06 114 MET A N 1
ATOM 860 C CA . MET A 1 114 ? -1.954 -5.313 -6.488 1.00 85.06 114 MET A CA 1
ATOM 861 C C . MET A 1 114 ? -0.479 -5.022 -6.778 1.00 85.06 114 MET A C 1
ATOM 863 O O . MET A 1 114 ? 0.049 -5.478 -7.796 1.00 85.06 114 MET A O 1
ATOM 867 N N . TRP A 1 115 ? 0.206 -4.316 -5.875 1.00 89.06 115 TRP A N 1
ATOM 868 C CA . TRP A 1 115 ? 1.632 -4.016 -6.005 1.00 89.06 115 TRP A CA 1
ATOM 869 C C . TRP A 1 115 ? 2.505 -5.276 -6.018 1.00 89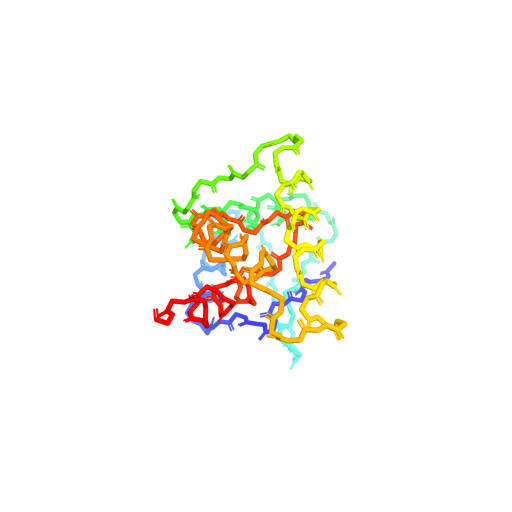.06 115 TRP A C 1
ATOM 871 O O . TRP A 1 115 ? 3.416 -5.415 -6.837 1.00 89.06 115 TRP A O 1
ATOM 881 N N . SER A 1 116 ? 2.202 -6.238 -5.150 1.00 86.25 116 SER A N 1
ATOM 882 C CA . SER A 1 116 ? 2.918 -7.515 -5.080 1.00 86.25 116 SER A CA 1
ATOM 883 C C . SER A 1 116 ? 2.678 -8.368 -6.329 1.00 86.25 116 SER A C 1
ATOM 885 O O . SER A 1 116 ? 3.634 -8.881 -6.912 1.00 86.25 116 SER A O 1
ATOM 887 N N . ALA A 1 117 ? 1.440 -8.421 -6.825 1.00 87.88 117 ALA A N 1
ATOM 888 C CA . ALA A 1 117 ? 1.093 -9.105 -8.071 1.00 87.88 117 ALA A CA 1
ATOM 889 C C . ALA A 1 117 ? 1.769 -8.474 -9.305 1.00 87.88 117 ALA A C 1
ATOM 891 O O . ALA A 1 117 ? 2.163 -9.181 -10.238 1.00 87.88 117 ALA A O 1
ATOM 892 N N . LEU A 1 118 ? 1.929 -7.145 -9.327 1.00 87.31 118 LEU A N 1
ATOM 893 C CA . LEU A 1 118 ? 2.735 -6.456 -10.338 1.00 87.31 118 LEU A CA 1
ATOM 894 C C . LEU A 1 118 ? 4.201 -6.910 -10.261 1.00 87.31 118 LEU A C 1
ATOM 896 O O . LEU A 1 118 ? 4.804 -7.214 -11.291 1.00 87.31 118 LEU A O 1
ATOM 900 N N . GLY A 1 119 ? 4.747 -7.011 -9.047 1.00 87.50 119 GLY A N 1
ATOM 901 C CA . GLY A 1 119 ? 6.101 -7.498 -8.792 1.00 87.50 119 GLY A CA 1
ATOM 902 C C . GLY A 1 119 ? 6.359 -8.912 -9.296 1.00 87.50 119 GLY A C 1
ATOM 903 O O . GLY A 1 119 ? 7.386 -9.160 -9.925 1.00 87.50 119 GLY A O 1
ATOM 904 N N . GLU A 1 120 ? 5.422 -9.831 -9.086 1.00 88.62 120 GLU A N 1
ATOM 905 C CA . GLU A 1 120 ? 5.516 -11.198 -9.608 1.00 88.62 120 GLU A CA 1
ATOM 906 C C . GLU A 1 120 ? 5.553 -11.231 -11.137 1.00 88.62 120 GLU A C 1
ATOM 908 O O . GLU A 1 120 ? 6.354 -11.955 -11.724 1.00 88.62 120 GLU A O 1
ATOM 913 N N . ARG A 1 121 ? 4.736 -10.401 -11.794 1.00 86.19 121 ARG A N 1
ATOM 914 C CA . ARG A 1 121 ? 4.698 -10.301 -13.261 1.00 86.19 121 ARG A CA 1
ATOM 915 C C . ARG A 1 121 ? 5.951 -9.674 -13.862 1.00 86.19 121 ARG A C 1
ATOM 917 O O . ARG A 1 121 ? 6.283 -9.976 -15.004 1.00 86.19 121 ARG A O 1
ATOM 924 N N . ALA A 1 122 ? 6.617 -8.791 -13.124 1.00 82.56 122 ALA A N 1
ATOM 925 C CA . ALA A 1 122 ? 7.820 -8.106 -13.580 1.00 82.56 122 ALA A CA 1
ATOM 926 C C . ALA A 1 122 ? 9.084 -8.988 -13.536 1.00 82.56 122 ALA A C 1
ATOM 928 O O . ALA A 1 122 ? 10.058 -8.679 -14.218 1.00 82.56 122 ALA A O 1
ATOM 929 N N . ARG A 1 123 ? 9.085 -10.080 -12.759 1.00 71.38 123 ARG A N 1
ATOM 930 C CA . ARG A 1 123 ? 10.229 -10.997 -12.580 1.00 71.38 123 ARG A CA 1
ATOM 931 C C . ARG A 1 123 ? 10.294 -12.102 -13.651 1.00 71.38 123 ARG A C 1
ATOM 933 O O . ARG A 1 123 ? 10.361 -13.280 -13.304 1.00 71.38 123 ARG A O 1
ATOM 940 N N . LEU A 1 124 ? 10.239 -11.725 -14.932 1.00 55.28 124 LEU A N 1
ATOM 941 C CA . LEU A 1 124 ? 10.461 -12.655 -16.055 1.00 55.28 124 LEU A CA 1
ATOM 942 C C . LEU A 1 124 ? 11.887 -13.222 -16.071 1.00 55.28 124 LEU A C 1
ATOM 944 O O . LEU A 1 124 ? 12.834 -12.449 -15.803 1.00 55.28 124 LEU A O 1
#

Radius of gyration: 18.48 Å; chains: 1; bounding box: 38×28×54 Å

Foldseek 3Di:
DWADPLVDDPVLVVVLVVVCVVVVFDWDQDPSRIIDGDPVCVVVSVVSVVVSVPVVDPAAADDDCRLVVLVVQLVVLVVVCVVPVPPVVSVVSCLVSLCVQLRHQDPPPPDRVVSPVSNVVSPD

Sequence (124 aa):
MAYEVDGWAADEQSAFSDLLVRLGVPHEFDAEGDLVVRAADEEAVEAALDAFEAGADDRPELEGLDANGLLSEVFVACDRLRRDARDLAGIERLTDLAPVLVGHRPPFGIDGRMWSALGERARL

pLDDT: mean 90.67, std 6.86, range [55.28, 98.12]